Protein AF-A0A9Y4U0Q7-F1 (afdb_monomer)

pLDDT: mean 73.55, std 15.45, rang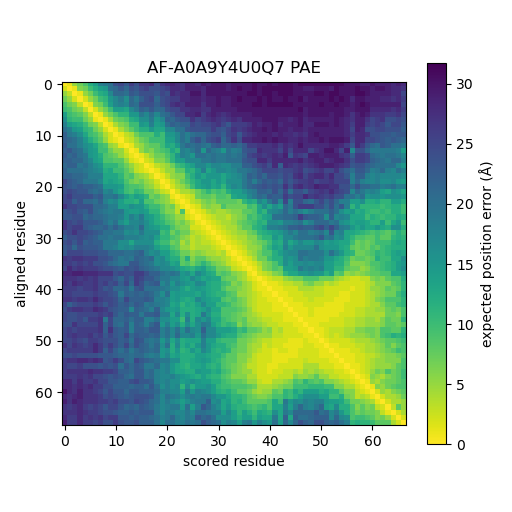e [45.56, 97.62]

Sequence (67 aa):
MVEPADRPSTAGQRLGAPESFGVSTLEPGLRPPAQPPGRQVSIRVQMLDDTQEVFQISVSDAIWGMC

Solvent-accessible surface area (backbone atoms only — not comparable to full-atom values): 4822 Å² total; per-residue (Å²): 142,79,81,81,76,86,65,82,79,54,92,82,75,59,89,88,54,79,83,80,82,80,78,76,92,58,62,93,89,59,75,79,77,83,73,68,89,38,64,75,42,80,42,79,44,79,47,95,85,76,46,77,47,79,43,82,43,39,55,55,58,58,56,61,76,73,108

Mean predicted aligned error: 15.69 Å

Structure (mmCIF, N/CA/C/O backbone):
data_AF-A0A9Y4U0Q7-F1
#
_entry.id   AF-A0A9Y4U0Q7-F1
#
loop_
_atom_site.group_PDB
_atom_site.id
_atom_site.type_symbol
_atom_site.label_atom_id
_atom_site.label_alt_id
_atom_site.label_comp_id
_atom_site.label_asym_id
_atom_site.label_entity_id
_atom_site.label_seq_id
_atom_site.pdbx_PDB_ins_code
_atom_site.Cartn_x
_atom_site.Cartn_y
_atom_site.Cartn_z
_atom_site.occupancy
_atom_site.B_iso_or_equiv
_atom_site.auth_seq_id
_atom_site.auth_comp_id
_atom_site.auth_asym_id
_atom_site.auth_atom_id
_atom_site.pdbx_PDB_model_num
ATOM 1 N N . MET A 1 1 ? 42.769 -29.028 15.190 1.00 45.56 1 MET A N 1
ATOM 2 C CA . MET A 1 1 ? 42.417 -27.597 15.103 1.00 45.56 1 MET A CA 1
ATOM 3 C C . MET A 1 1 ? 42.729 -27.161 13.684 1.00 45.56 1 MET A C 1
ATOM 5 O O . MET A 1 1 ? 43.900 -27.112 13.347 1.00 45.56 1 MET A O 1
ATOM 9 N N . VAL A 1 2 ? 41.716 -26.981 12.837 1.00 50.59 2 VAL A N 1
ATOM 10 C CA . VAL A 1 2 ? 41.872 -26.364 11.512 1.00 50.59 2 VAL A CA 1
ATOM 11 C C . VAL A 1 2 ? 40.897 -25.193 11.464 1.00 50.59 2 VAL A C 1
ATOM 13 O O . VAL A 1 2 ? 39.733 -25.350 11.830 1.00 50.59 2 VAL A O 1
ATOM 16 N N . GLU A 1 3 ? 41.440 -24.017 11.162 1.00 48.47 3 GLU A N 1
ATOM 17 C CA . GLU A 1 3 ? 40.779 -22.710 11.163 1.00 48.47 3 GLU A CA 1
ATOM 18 C C . GLU A 1 3 ? 39.488 -22.701 10.330 1.00 48.47 3 GLU A C 1
ATOM 20 O O . GLU A 1 3 ? 39.451 -23.293 9.246 1.00 48.47 3 GLU A O 1
ATOM 25 N N . PRO A 1 4 ? 38.421 -22.021 10.790 1.00 49.72 4 PRO A N 1
ATOM 26 C CA . PRO A 1 4 ? 37.281 -21.750 9.936 1.00 49.72 4 PRO A CA 1
ATOM 27 C C . PRO A 1 4 ? 37.721 -20.748 8.869 1.00 49.72 4 PRO A C 1
ATOM 29 O O . PRO A 1 4 ? 38.139 -19.637 9.187 1.00 49.72 4 PRO A O 1
ATOM 32 N N . ALA A 1 5 ? 37.643 -21.163 7.605 1.00 47.50 5 ALA A N 1
ATOM 33 C CA . ALA A 1 5 ? 37.883 -20.295 6.465 1.00 47.50 5 ALA A CA 1
ATOM 34 C C . ALA A 1 5 ? 37.063 -19.008 6.618 1.00 47.50 5 ALA A C 1
ATOM 36 O O . ALA A 1 5 ? 35.840 -19.067 6.782 1.00 47.50 5 ALA A O 1
ATOM 37 N N . ASP A 1 6 ? 37.769 -17.881 6.561 1.00 50.25 6 ASP A N 1
ATOM 38 C CA . ASP A 1 6 ? 37.253 -16.523 6.458 1.00 50.25 6 ASP A CA 1
ATOM 39 C C . ASP A 1 6 ? 36.348 -16.446 5.220 1.00 50.25 6 ASP A C 1
ATOM 41 O O . ASP A 1 6 ? 36.771 -16.178 4.097 1.00 50.25 6 ASP A O 1
ATOM 45 N N . ARG A 1 7 ? 35.083 -16.829 5.394 1.00 57.94 7 ARG A N 1
ATOM 46 C CA . ARG A 1 7 ? 34.033 -16.482 4.450 1.00 57.94 7 ARG A CA 1
ATOM 47 C C . ARG A 1 7 ? 33.742 -15.022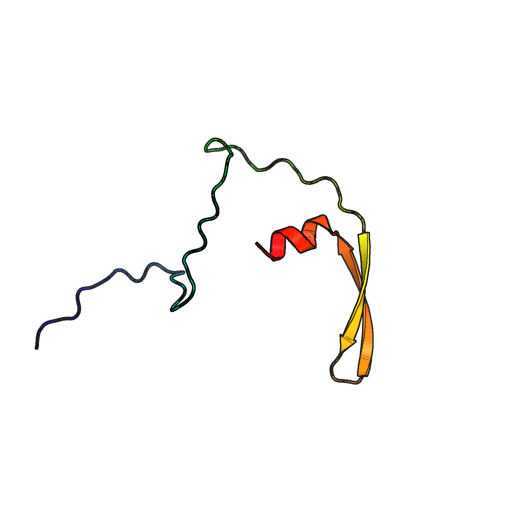 4.749 1.00 57.94 7 ARG A C 1
ATOM 49 O O . ARG A 1 7 ? 33.252 -14.763 5.850 1.00 57.94 7 ARG A O 1
ATOM 56 N N . PRO A 1 8 ? 34.019 -14.082 3.830 1.00 55.03 8 PRO A N 1
ATOM 57 C CA . PRO A 1 8 ? 33.638 -12.700 4.040 1.00 55.03 8 PRO A CA 1
ATOM 58 C C . PRO A 1 8 ? 32.117 -12.676 4.181 1.00 55.03 8 PRO A C 1
ATOM 60 O O . PRO A 1 8 ? 31.380 -12.838 3.205 1.00 55.03 8 PRO A O 1
ATOM 63 N N . SER A 1 9 ? 31.649 -12.559 5.426 1.00 59.50 9 SER A N 1
ATOM 64 C CA . SER A 1 9 ? 30.244 -12.359 5.745 1.00 59.50 9 SER A CA 1
ATOM 65 C C . SER A 1 9 ? 29.888 -11.003 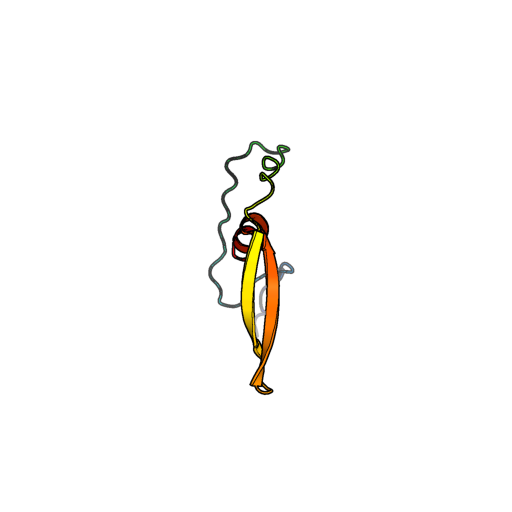5.163 1.00 59.50 9 SER A C 1
ATOM 67 O O . SER A 1 9 ? 30.199 -9.951 5.721 1.00 59.50 9 SER A O 1
ATOM 69 N N . THR A 1 10 ? 29.362 -11.034 3.944 1.00 60.84 10 THR A N 1
ATOM 70 C CA . THR A 1 10 ? 29.000 -9.826 3.219 1.00 60.84 10 THR A CA 1
ATOM 71 C C . THR A 1 10 ? 27.802 -9.251 3.960 1.00 60.84 10 THR A C 1
ATOM 73 O O . THR A 1 10 ? 26.810 -9.955 4.169 1.00 60.84 10 THR A O 1
ATOM 7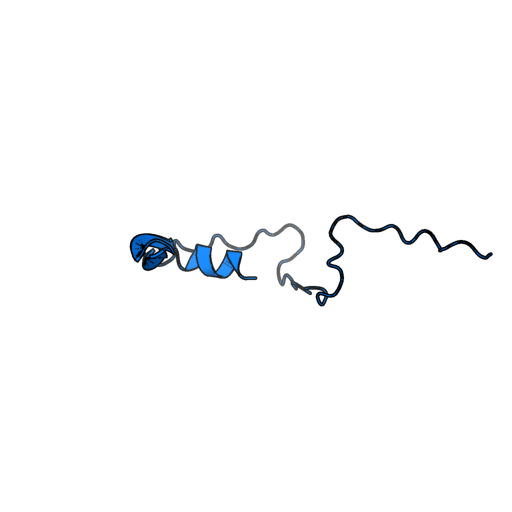6 N N . ALA A 1 11 ? 27.909 -8.006 4.429 1.00 63.19 11 ALA A N 1
ATOM 77 C CA . ALA A 1 11 ? 26.824 -7.344 5.144 1.00 63.19 11 ALA A CA 1
ATOM 78 C C . ALA A 1 11 ? 25.510 -7.499 4.353 1.00 63.19 11 ALA A C 1
ATOM 80 O O . ALA A 1 11 ? 25.436 -7.094 3.196 1.00 63.19 11 ALA A O 1
ATOM 81 N N . GLY A 1 12 ? 24.498 -8.129 4.962 1.00 63.88 12 GLY A N 1
ATOM 82 C CA . GLY A 1 12 ? 23.202 -8.396 4.322 1.00 63.88 12 GLY A CA 1
ATOM 83 C C . GLY A 1 12 ? 22.877 -9.866 4.033 1.00 63.88 12 GLY A C 1
ATOM 84 O O . GLY A 1 12 ? 21.773 -10.143 3.566 1.00 63.88 12 GLY A O 1
ATOM 85 N N . GLN A 1 13 ? 23.763 -10.823 4.340 1.00 66.44 13 GLN A N 1
ATOM 86 C CA . GLN A 1 13 ? 23.419 -12.249 4.251 1.00 66.44 13 GLN A CA 1
ATOM 87 C C . GLN A 1 13 ? 22.281 -12.609 5.226 1.00 66.44 13 GLN A C 1
ATOM 89 O O . GLN A 1 13 ? 22.448 -12.594 6.447 1.00 66.44 13 GLN A O 1
ATOM 94 N N . ARG A 1 14 ? 21.102 -12.944 4.686 1.00 71.31 14 ARG A N 1
ATOM 95 C CA . ARG A 1 14 ? 19.960 -13.422 5.476 1.00 71.31 14 ARG A CA 1
ATOM 96 C C . ARG A 1 14 ? 20.210 -14.874 5.880 1.00 71.31 14 ARG A C 1
ATOM 98 O O . ARG A 1 14 ? 20.137 -15.774 5.050 1.00 71.31 14 ARG A O 1
ATOM 105 N N . LEU A 1 15 ? 20.510 -15.113 7.156 1.00 71.75 15 LEU A N 1
ATOM 106 C CA . LEU A 1 15 ? 20.704 -16.465 7.685 1.00 71.75 15 LEU A CA 1
ATOM 107 C C . LEU A 1 15 ? 19.389 -17.260 7.586 1.00 71.75 15 LEU A C 1
ATOM 109 O O . LEU A 1 15 ? 18.455 -17.017 8.345 1.00 71.75 15 LEU A O 1
ATOM 113 N N . GLY A 1 16 ? 19.318 -18.197 6.638 1.00 68.38 16 GLY A N 1
ATOM 114 C CA . GLY A 1 16 ? 18.209 -19.148 6.493 1.00 68.38 16 GLY A CA 1
ATOM 115 C C . GLY A 1 16 ? 17.050 -18.719 5.587 1.00 68.38 16 GLY A C 1
ATOM 116 O O . GLY A 1 16 ? 16.139 -19.518 5.387 1.00 68.38 16 GLY A O 1
ATOM 117 N N . ALA A 1 17 ? 17.073 -17.511 5.012 1.00 66.38 17 ALA A N 1
ATOM 118 C CA . ALA A 1 17 ? 16.106 -17.130 3.980 1.00 66.38 17 ALA A CA 1
ATOM 119 C C . ALA A 1 17 ? 16.672 -17.460 2.587 1.00 66.38 17 ALA A C 1
ATOM 121 O O . ALA A 1 17 ? 17.862 -17.221 2.365 1.00 66.38 17 ALA A O 1
ATOM 122 N N . PRO A 1 18 ? 15.859 -17.981 1.649 1.00 66.25 18 PRO A N 1
ATOM 123 C CA . PRO A 1 18 ? 16.290 -18.124 0.265 1.00 66.25 18 PRO A CA 1
ATOM 124 C C . PRO A 1 18 ? 16.729 -16.764 -0.285 1.00 66.25 18 PRO A C 1
ATOM 126 O O . PRO A 1 18 ? 16.130 -15.730 0.022 1.00 66.25 18 PRO A O 1
ATOM 129 N N . GLU A 1 19 ? 17.794 -16.767 -1.082 1.00 66.38 19 GLU A N 1
ATOM 130 C CA . GLU A 1 19 ? 18.259 -15.570 -1.776 1.00 66.38 19 GLU A CA 1
ATOM 131 C C . GLU A 1 19 ? 17.129 -15.041 -2.667 1.00 66.38 19 GLU A C 1
ATOM 133 O O . GLU A 1 19 ? 16.595 -15.759 -3.516 1.00 66.38 19 GLU A O 1
ATOM 138 N N . SER A 1 20 ? 16.725 -13.788 -2.444 1.00 60.94 20 SER A N 1
ATOM 139 C CA . SER A 1 20 ? 15.741 -13.136 -3.305 1.00 60.94 20 SER A CA 1
ATOM 140 C C . SER A 1 20 ? 16.431 -12.750 -4.610 1.00 60.94 20 SER A C 1
ATOM 142 O O . SER A 1 20 ? 17.196 -11.787 -4.662 1.00 60.94 20 SER A O 1
ATOM 144 N N . PHE A 1 21 ? 16.187 -13.522 -5.669 1.00 61.38 21 PHE A N 1
ATOM 145 C CA . PHE A 1 21 ? 16.615 -13.180 -7.023 1.00 61.38 21 PHE A CA 1
ATOM 146 C C . PHE A 1 21 ? 15.620 -12.193 -7.636 1.00 61.38 21 PHE A C 1
ATOM 148 O O . PHE A 1 21 ? 14.790 -12.550 -8.472 1.00 61.38 21 PHE A O 1
ATOM 155 N N . GLY A 1 22 ? 15.697 -10.932 -7.213 1.00 67.19 22 GLY A N 1
ATOM 156 C CA . GLY A 1 22 ? 15.035 -9.840 -7.919 1.00 67.19 22 GLY A CA 1
ATOM 157 C C . GLY A 1 22 ? 15.702 -9.637 -9.281 1.00 67.19 22 GLY A C 1
ATOM 158 O O . GLY A 1 22 ? 16.766 -9.029 -9.364 1.00 67.19 22 GLY A O 1
ATOM 159 N N . VAL A 1 23 ? 15.114 -10.168 -10.356 1.00 69.75 23 VAL A N 1
ATOM 160 C CA . VAL A 1 23 ? 15.629 -9.967 -11.720 1.00 69.75 23 VAL A CA 1
ATOM 161 C C . VAL A 1 23 ? 15.052 -8.670 -12.282 1.00 69.75 23 VAL A C 1
ATOM 163 O O . VAL A 1 23 ? 13.865 -8.588 -12.590 1.00 69.75 23 VAL A O 1
ATOM 166 N N . SER A 1 24 ? 15.902 -7.653 -12.431 1.00 68.81 24 SER A N 1
ATOM 167 C CA . SER A 1 24 ? 15.550 -6.434 -13.162 1.00 68.81 24 SER A CA 1
ATOM 168 C C . SER A 1 24 ? 15.594 -6.708 -14.665 1.00 68.81 24 SER A C 1
ATOM 170 O O . SER A 1 24 ? 16.628 -7.116 -15.186 1.00 68.81 24 SER A O 1
ATOM 172 N N . THR A 1 25 ? 14.495 -6.452 -15.376 1.00 79.44 25 THR A N 1
ATOM 173 C CA . THR A 1 25 ? 14.455 -6.479 -16.852 1.00 79.44 25 THR A CA 1
ATOM 174 C C . THR A 1 25 ? 14.874 -5.144 -17.475 1.00 79.44 25 THR A 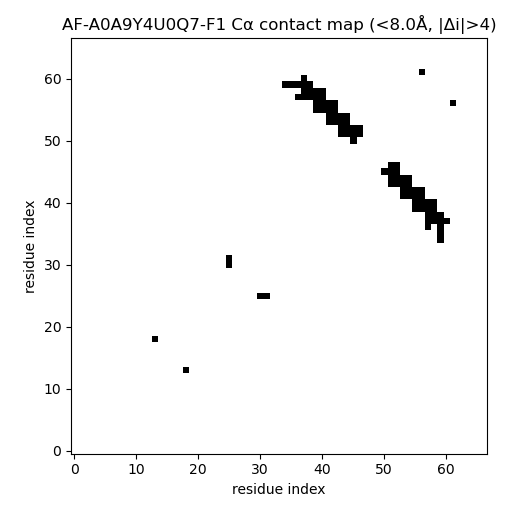C 1
ATOM 176 O O . THR A 1 25 ? 14.646 -4.919 -18.661 1.00 79.44 25 THR A O 1
ATOM 179 N N . LEU A 1 26 ? 15.394 -4.213 -16.673 1.00 73.25 26 LEU A N 1
ATOM 180 C CA . LEU A 1 26 ? 15.856 -2.912 -17.142 1.00 73.25 26 LEU A CA 1
ATOM 181 C C . LEU A 1 26 ? 17.326 -2.994 -17.544 1.00 73.25 26 LEU A C 1
ATOM 183 O O . LEU A 1 26 ? 18.131 -3.585 -16.823 1.00 73.25 26 LEU A O 1
ATOM 187 N N . GLU A 1 27 ? 17.678 -2.326 -18.642 1.00 84.44 27 GLU A N 1
ATOM 188 C CA . GLU A 1 27 ? 19.080 -2.135 -19.010 1.00 84.44 27 GLU A CA 1
ATOM 189 C C . GLU A 1 27 ? 19.834 -1.409 -17.876 1.00 84.44 27 GLU A C 1
ATOM 191 O O . GLU A 1 27 ? 19.276 -0.498 -17.245 1.00 84.44 27 GLU A O 1
ATOM 196 N N . PRO A 1 28 ? 21.104 -1.762 -17.607 1.00 76.50 28 PRO A N 1
ATOM 197 C CA . PRO A 1 28 ? 21.905 -1.106 -16.579 1.00 76.50 28 PRO A CA 1
ATOM 198 C C . PRO A 1 28 ? 21.926 0.420 -16.750 1.00 76.50 28 PRO A C 1
ATOM 200 O O . PRO A 1 28 ? 22.287 0.939 -17.804 1.00 76.50 28 PRO A O 1
ATOM 203 N N . GLY A 1 29 ? 21.540 1.149 -15.700 1.00 80.06 29 GLY A N 1
ATOM 204 C CA . GLY A 1 29 ? 21.456 2.616 -15.710 1.00 80.06 29 GLY A CA 1
ATOM 205 C C . GLY A 1 29 ? 20.058 3.180 -15.982 1.00 80.06 29 GLY A C 1
ATOM 206 O O . GLY A 1 29 ? 19.839 4.376 -15.783 1.00 80.06 29 GLY A O 1
ATOM 207 N N . LEU A 1 30 ? 19.089 2.340 -16.356 1.00 77.44 30 LEU A N 1
ATOM 208 C CA . LEU A 1 30 ? 17.687 2.739 -16.422 1.00 77.44 30 LEU A CA 1
ATOM 209 C C . LEU A 1 30 ? 17.030 2.611 -15.047 1.00 77.44 30 LEU A C 1
ATOM 211 O O . LEU A 1 30 ? 17.071 1.564 -14.400 1.00 77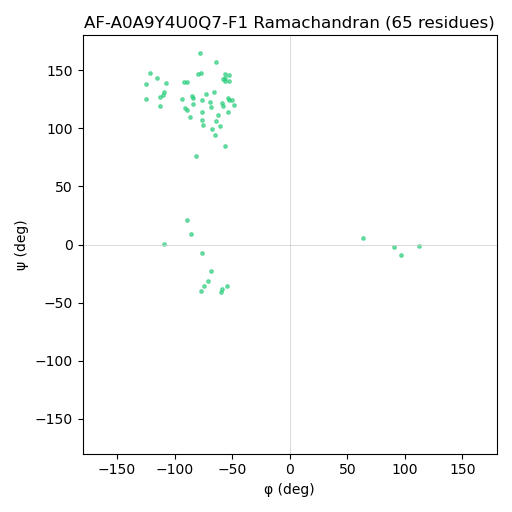.44 30 LEU A O 1
ATOM 215 N N . ARG A 1 31 ? 16.391 3.695 -14.600 1.00 74.69 31 ARG A N 1
ATOM 216 C CA . ARG A 1 31 ? 15.487 3.639 -13.449 1.00 74.69 31 ARG A CA 1
ATOM 217 C C . ARG A 1 31 ? 14.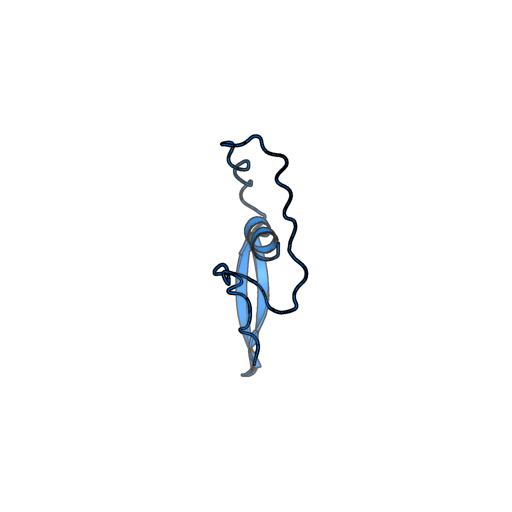153 3.015 -13.871 1.00 74.69 31 ARG A C 1
ATOM 219 O O . ARG A 1 31 ? 13.728 3.242 -15.006 1.00 74.69 31 ARG A O 1
ATOM 226 N N . PRO A 1 32 ? 13.471 2.286 -12.971 1.00 72.25 32 PRO A N 1
ATOM 227 C CA . PRO A 1 32 ? 12.098 1.862 -13.205 1.00 72.25 32 PRO A CA 1
ATOM 228 C C . PRO A 1 32 ? 11.217 3.058 -13.584 1.00 72.25 32 PRO A C 1
ATOM 230 O O . PRO A 1 32 ? 11.454 4.166 -13.083 1.00 72.25 32 PRO A O 1
ATOM 233 N N . PRO A 1 33 ? 10.218 2.870 -14.465 1.00 71.81 33 PRO A N 1
ATOM 234 C CA . PRO A 1 33 ? 9.291 3.940 -14.799 1.00 71.81 33 PRO A CA 1
ATOM 235 C C . PRO A 1 33 ? 8.624 4.462 -13.524 1.00 71.81 33 PRO A C 1
ATOM 237 O O . PRO A 1 33 ? 8.323 3.691 -12.609 1.00 71.81 33 PRO A O 1
ATOM 240 N N . ALA A 1 34 ? 8.396 5.777 -13.463 1.00 72.31 34 ALA A N 1
ATOM 241 C CA . ALA A 1 34 ? 7.665 6.373 -12.355 1.00 72.31 34 ALA A CA 1
ATOM 242 C C . ALA A 1 34 ? 6.284 5.719 -12.281 1.00 72.31 34 ALA A C 1
ATOM 244 O O . ALA A 1 34 ? 5.513 5.758 -13.243 1.00 72.31 34 ALA A O 1
ATOM 245 N N . GLN A 1 35 ? 5.998 5.077 -11.152 1.00 69.06 35 GLN A N 1
ATOM 246 C CA . GLN A 1 35 ? 4.727 4.404 -10.969 1.00 69.06 35 GLN A CA 1
ATOM 247 C C . GLN A 1 35 ? 3.624 5.471 -10.960 1.00 69.06 35 GLN A C 1
ATOM 249 O O . GLN A 1 35 ? 3.776 6.484 -10.267 1.00 69.06 35 GLN A O 1
ATOM 254 N N . PRO A 1 36 ? 2.534 5.297 -11.728 1.00 69.31 36 PRO A N 1
ATOM 255 C CA . PRO A 1 36 ? 1.431 6.241 -11.678 1.00 69.31 36 PRO A CA 1
ATOM 256 C C . PRO A 1 36 ? 0.932 6.362 -10.230 1.00 69.31 36 PRO A C 1
ATOM 258 O O . PRO A 1 36 ? 0.994 5.369 -9.485 1.00 69.31 36 PRO A O 1
ATOM 261 N N . PRO A 1 37 ? 0.452 7.553 -9.814 1.00 71.12 37 PRO A N 1
ATOM 262 C CA . PRO A 1 37 ? -0.103 7.732 -8.481 1.00 71.12 37 PRO A CA 1
ATOM 263 C C . PRO A 1 37 ? -1.182 6.670 -8.272 1.00 71.12 37 PRO A C 1
ATOM 265 O O . PRO A 1 37 ? -2.176 6.613 -8.998 1.00 71.12 37 PRO A O 1
ATOM 268 N N . GLY A 1 38 ? -0.913 5.756 -7.340 1.00 76.12 38 GLY A N 1
ATOM 269 C CA . GLY A 1 38 ? -1.775 4.611 -7.099 1.00 76.12 38 GLY A CA 1
ATOM 270 C C . GLY A 1 38 ? -3.135 5.052 -6.593 1.00 76.12 38 GLY A C 1
ATOM 271 O O . GLY A 1 38 ? -3.274 6.119 -5.992 1.00 76.12 38 GLY A O 1
ATOM 272 N N . ARG A 1 39 ? -4.144 4.199 -6.780 1.00 85.00 39 ARG A N 1
ATOM 273 C CA . ARG A 1 39 ? -5.421 4.375 -6.088 1.00 85.00 39 ARG A CA 1
ATOM 274 C C . ARG A 1 39 ? -5.150 4.475 -4.582 1.00 85.00 39 ARG A C 1
ATOM 276 O O . ARG A 1 39 ? -4.512 3.584 -4.022 1.00 85.00 39 ARG A O 1
ATOM 283 N N . GLN A 1 40 ? -5.641 5.541 -3.953 1.00 87.88 40 GLN A N 1
ATOM 284 C CA . GLN A 1 40 ? -5.669 5.657 -2.497 1.00 87.88 40 GLN A CA 1
ATOM 285 C C . GLN A 1 40 ? -6.748 4.715 -1.959 1.00 87.88 40 GLN A C 1
ATOM 287 O O . GLN A 1 40 ? -7.880 4.704 -2.458 1.00 87.88 40 GLN A O 1
ATOM 292 N N . VAL A 1 41 ? -6.391 3.897 -0.977 1.00 90.81 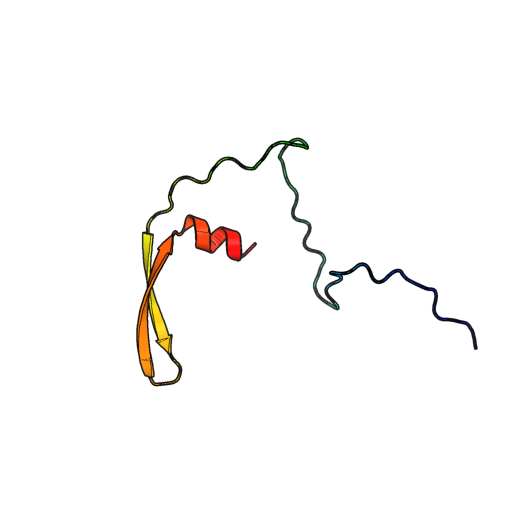41 VAL A N 1
ATOM 293 C CA . VAL A 1 41 ? -7.313 2.990 -0.295 1.00 90.81 41 VAL A CA 1
ATOM 294 C C . VAL A 1 41 ? -7.274 3.239 1.206 1.00 90.81 41 VAL A C 1
ATOM 296 O O . VAL A 1 41 ? -6.212 3.427 1.795 1.00 90.81 41 VAL A O 1
ATOM 299 N N . SER A 1 42 ? -8.458 3.231 1.817 1.00 93.81 42 SER A N 1
ATOM 300 C CA . SER A 1 42 ? -8.615 3.311 3.266 1.00 93.81 42 SER A CA 1
ATOM 301 C C . SER A 1 42 ? -8.464 1.920 3.872 1.00 93.81 42 SER A C 1
ATOM 303 O O . SER A 1 42 ? -9.264 1.036 3.560 1.00 93.81 42 SER A O 1
ATOM 305 N N . ILE A 1 43 ? -7.499 1.734 4.767 1.00 92.19 43 ILE A N 1
ATOM 306 C CA . ILE A 1 43 ? -7.343 0.501 5.547 1.00 92.19 43 ILE A CA 1
ATOM 307 C C . ILE A 1 43 ? -7.712 0.782 6.995 1.00 92.19 43 ILE A C 1
ATOM 309 O O . ILE A 1 43 ? -7.242 1.756 7.575 1.00 92.19 43 ILE A O 1
ATOM 313 N N . ARG A 1 44 ? -8.555 -0.079 7.572 1.00 96.44 44 ARG A N 1
ATOM 314 C CA . ARG A 1 44 ? -8.842 -0.093 9.009 1.00 96.44 44 ARG A CA 1
ATOM 315 C C . ARG A 1 44 ? -7.907 -1.080 9.689 1.00 96.44 44 ARG A C 1
ATOM 317 O O . ARG A 1 44 ? -7.882 -2.245 9.300 1.00 96.44 44 ARG A O 1
ATOM 324 N N . VAL A 1 45 ? -7.174 -0.614 10.688 1.00 96.19 45 VAL A N 1
ATOM 325 C CA . VAL A 1 45 ? -6.279 -1.433 11.505 1.00 96.19 45 VAL A CA 1
ATOM 326 C C . VAL A 1 45 ? -6.851 -1.490 12.912 1.00 96.19 45 VAL A C 1
ATOM 328 O O . VAL A 1 45 ? -7.167 -0.459 13.500 1.00 96.19 45 VAL A O 1
ATOM 331 N N . GLN A 1 46 ? -7.016 -2.706 13.420 1.00 97.00 46 GLN A N 1
ATOM 332 C CA . GLN A 1 46 ? -7.380 -2.952 14.807 1.00 97.00 46 GLN A CA 1
ATOM 333 C C . GLN A 1 46 ? -6.092 -3.042 15.623 1.00 97.00 46 GLN A C 1
ATOM 335 O O . GLN A 1 46 ? -5.277 -3.938 15.395 1.00 97.00 46 GLN A O 1
ATOM 340 N N . MET A 1 47 ? -5.914 -2.105 16.545 1.00 96.06 47 MET A N 1
ATOM 341 C CA . MET A 1 47 ? -4.781 -2.076 17.461 1.00 96.06 47 MET A CA 1
ATOM 342 C C . MET A 1 47 ? -4.989 -3.080 18.598 1.00 96.06 47 MET A C 1
ATOM 344 O O . MET A 1 47 ? -6.100 -3.574 18.814 1.00 96.06 47 MET A O 1
ATOM 348 N N . LEU A 1 48 ? -3.909 -3.391 19.320 1.00 96.75 48 LEU A N 1
ATOM 349 C CA . LEU A 1 48 ? -3.928 -4.360 20.424 1.00 96.75 48 LEU A CA 1
ATOM 350 C C . LEU A 1 48 ? -4.733 -3.874 21.636 1.00 96.75 48 LEU A C 1
ATOM 352 O O . LEU A 1 48 ? -5.178 -4.688 22.434 1.00 96.75 48 LEU A O 1
ATOM 356 N N . ASP A 1 49 ? -4.907 -2.563 21.773 1.00 96.94 49 ASP A N 1
ATOM 357 C CA . ASP A 1 49 ? -5.702 -1.894 22.805 1.00 96.94 49 ASP A CA 1
ATOM 358 C C . ASP A 1 49 ? -7.177 -1.701 22.402 1.00 96.94 49 ASP A C 1
ATOM 360 O O . ASP A 1 49 ? -7.864 -0.832 22.932 1.00 96.94 49 ASP A O 1
ATOM 364 N N . ASP A 1 50 ? -7.668 -2.494 21.446 1.00 95.88 50 ASP A N 1
ATOM 365 C CA . ASP A 1 50 ? -9.042 -2.465 20.926 1.00 95.88 50 ASP A CA 1
ATOM 366 C C . ASP A 1 50 ? -9.452 -1.159 20.207 1.00 95.88 50 ASP A C 1
ATOM 368 O O . ASP A 1 50 ? -10.574 -1.043 19.703 1.00 95.88 50 ASP A O 1
ATOM 372 N N . THR A 1 51 ? -8.533 -0.212 20.004 1.00 97.12 51 THR A N 1
ATOM 373 C CA . THR A 1 51 ? -8.773 0.979 19.175 1.00 97.12 51 THR A CA 1
ATOM 374 C C . THR A 1 51 ? -8.640 0.692 17.677 1.00 97.12 51 THR A C 1
ATOM 376 O O . THR A 1 51 ? -7.858 -0.153 17.243 1.00 97.12 51 THR A O 1
ATOM 379 N N . GLN A 1 52 ? -9.434 1.390 16.859 1.00 97.62 52 GLN A N 1
ATOM 380 C CA . GLN A 1 52 ? -9.375 1.279 15.399 1.00 97.62 52 GLN A CA 1
ATOM 381 C C . GLN A 1 52 ? -8.815 2.553 14.779 1.00 97.62 52 GLN A C 1
ATOM 383 O O . GLN A 1 52 ? -9.347 3.641 14.999 1.00 97.62 52 GLN A O 1
ATOM 388 N N . GLU A 1 53 ? -7.809 2.392 13.926 1.00 96.56 53 GLU A N 1
ATOM 389 C CA . GLU A 1 53 ? -7.194 3.483 13.174 1.00 96.56 53 GLU A CA 1
ATOM 390 C C . GLU A 1 53 ? -7.422 3.303 11.670 1.00 96.56 53 GLU A C 1
ATOM 392 O O . GLU A 1 53 ? -7.446 2.184 11.148 1.00 96.56 53 GLU A O 1
ATOM 397 N N . VAL A 1 54 ? -7.629 4.414 10.957 1.00 95.56 54 VAL A N 1
ATOM 398 C CA . VAL A 1 54 ? -7.851 4.413 9.505 1.00 95.56 54 VAL A CA 1
ATOM 399 C C . VAL A 1 54 ? -6.678 5.077 8.808 1.00 95.56 54 VAL A C 1
ATOM 401 O O . VAL A 1 54 ? -6.446 6.271 8.981 1.00 95.56 54 VAL A O 1
ATOM 404 N N . PHE A 1 55 ? -5.994 4.323 7.954 1.00 92.12 55 PHE A N 1
ATOM 405 C CA . PHE A 1 55 ? -4.857 4.805 7.176 1.00 92.12 55 PHE A CA 1
ATOM 406 C C . PHE A 1 55 ? -5.243 4.965 5.707 1.00 92.12 55 PHE A C 1
ATOM 408 O O . PHE A 1 55 ? -5.940 4.120 5.143 1.00 92.12 55 PHE A O 1
ATOM 415 N N . GLN A 1 56 ? -4.787 6.051 5.083 1.00 90.94 56 GLN A N 1
ATOM 416 C CA . GLN A 1 56 ? -4.807 6.207 3.629 1.00 90.94 56 GLN A CA 1
ATOM 417 C C . GLN A 1 56 ? -3.485 5.683 3.082 1.00 90.94 56 GLN A C 1
ATOM 419 O O . GLN A 1 56 ? -2.436 6.237 3.411 1.00 90.94 56 GLN A O 1
ATOM 424 N N . ILE A 1 57 ? -3.529 4.634 2.262 1.00 87.06 57 ILE A N 1
ATOM 425 C CA . ILE A 1 57 ? -2.333 4.129 1.587 1.00 87.06 57 ILE A CA 1
ATOM 426 C C . ILE A 1 57 ? -2.506 4.145 0.074 1.00 87.06 57 ILE A C 1
ATOM 428 O O . ILE A 1 57 ? -3.595 3.911 -0.456 1.00 87.06 57 ILE A O 1
ATOM 432 N N . SER A 1 58 ? -1.402 4.359 -0.634 1.00 86.12 58 SER A N 1
ATOM 433 C CA . SER A 1 58 ? -1.374 4.201 -2.086 1.00 86.12 58 SER A CA 1
ATOM 434 C C . SER A 1 58 ? -1.135 2.728 -2.412 1.00 86.12 58 SER A C 1
ATOM 436 O O . SER A 1 58 ? -0.133 2.170 -1.977 1.00 86.12 58 SER A O 1
ATOM 438 N N . VAL A 1 59 ? -1.992 2.095 -3.221 1.00 77.75 59 VAL A N 1
ATOM 439 C CA . VAL A 1 59 ? -1.797 0.686 -3.655 1.00 77.75 59 VAL A CA 1
ATOM 440 C C . VAL A 1 59 ? -0.422 0.474 -4.303 1.00 77.75 59 VAL A C 1
ATOM 442 O O . VAL A 1 59 ? 0.223 -0.549 -4.107 1.00 77.75 59 VAL A O 1
ATOM 445 N N . SER A 1 60 ? 0.043 1.487 -5.029 1.00 73.62 60 SER A N 1
ATOM 446 C CA . SER A 1 60 ? 1.371 1.562 -5.636 1.00 73.62 60 SER A CA 1
ATOM 447 C C . SER A 1 60 ? 2.521 1.463 -4.613 1.00 73.62 60 SER A C 1
ATOM 449 O O . SER A 1 60 ? 3.534 0.829 -4.890 1.00 73.62 60 SER A O 1
ATOM 451 N N . ASP A 1 61 ? 2.372 2.060 -3.431 1.00 66.88 61 ASP A N 1
ATOM 452 C CA . ASP A 1 61 ? 3.377 2.026 -2.357 1.00 66.88 61 ASP A CA 1
ATOM 453 C C . ASP A 1 61 ? 3.365 0.672 -1.624 1.00 66.88 61 ASP A C 1
ATOM 455 O O . ASP A 1 61 ? 4.408 0.063 -1.390 1.00 66.88 61 ASP A O 1
ATOM 459 N N . ALA A 1 62 ? 2.163 0.136 -1.386 1.00 60.84 62 ALA A N 1
ATOM 460 C CA . ALA A 1 62 ? 1.953 -1.128 -0.683 1.00 60.84 62 ALA A CA 1
ATOM 461 C C . ALA A 1 62 ? 2.622 -2.331 -1.364 1.00 60.84 62 ALA A C 1
ATOM 463 O O . ALA A 1 62 ? 3.189 -3.187 -0.694 1.00 60.84 62 ALA A O 1
ATOM 464 N N . ILE A 1 63 ? 2.557 -2.406 -2.697 1.00 59.28 63 ILE A N 1
ATOM 465 C CA . ILE A 1 63 ? 3.105 -3.540 -3.455 1.00 59.28 63 ILE A CA 1
ATOM 466 C C . ILE A 1 63 ? 4.637 -3.477 -3.507 1.00 59.28 63 ILE A C 1
ATOM 468 O O . ILE A 1 63 ? 5.295 -4.509 -3.424 1.00 59.28 63 ILE A O 1
ATOM 472 N N . TRP A 1 64 ? 5.217 -2.276 -3.586 1.00 56.41 64 TRP A N 1
ATOM 473 C CA . TRP A 1 64 ? 6.671 -2.101 -3.649 1.00 56.41 64 TRP A CA 1
ATOM 474 C C . TRP A 1 64 ? 7.365 -2.427 -2.319 1.00 56.41 64 TRP A C 1
ATOM 476 O O . TRP A 1 64 ? 8.485 -2.921 -2.322 1.00 56.41 64 TRP A O 1
ATOM 486 N N . GLY A 1 65 ? 6.696 -2.201 -1.182 1.00 56.50 65 GLY A N 1
ATOM 487 C CA . GLY A 1 65 ? 7.210 -2.573 0.142 1.00 56.50 65 GLY A CA 1
ATOM 488 C C . GLY A 1 65 ? 7.127 -4.070 0.474 1.00 56.50 65 GLY A C 1
ATOM 489 O O . GLY A 1 65 ? 7.637 -4.484 1.514 1.00 56.50 65 GLY A O 1
ATOM 490 N N . MET A 1 66 ? 6.478 -4.878 -0.373 1.00 55.44 66 MET A N 1
ATOM 491 C CA . MET A 1 66 ? 6.260 -6.317 -0.160 1.00 55.44 66 MET A CA 1
ATOM 492 C C . MET A 1 66 ? 7.092 -7.224 -1.089 1.00 55.44 66 MET A C 1
ATOM 494 O O . MET A 1 66 ? 6.974 -8.446 -0.978 1.00 55.44 66 MET A O 1
ATOM 498 N N . CYS A 1 67 ? 7.916 -6.657 -1.980 1.00 47.56 67 CYS A N 1
ATOM 499 C CA . CYS A 1 67 ? 8.831 -7.385 -2.872 1.00 47.56 67 CYS A CA 1
ATOM 500 C C . 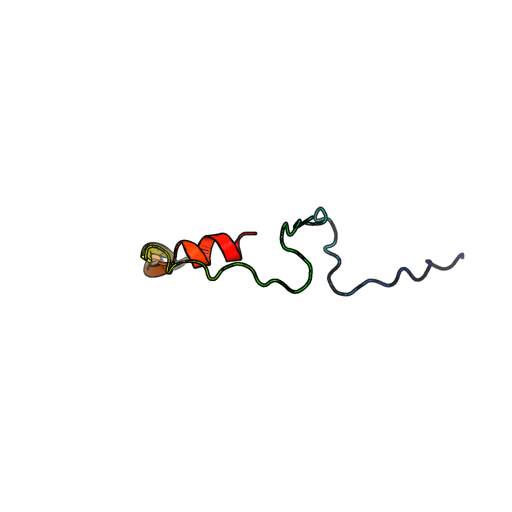CYS A 1 67 ? 10.296 -7.269 -2.432 1.00 47.56 67 CYS A C 1
ATOM 502 O O . CYS A 1 67 ? 10.704 -6.174 -1.989 1.00 47.56 67 CYS A O 1
#

Radius of gyration: 20.43 Å; Cα contacts (8 Å, |Δi|>4): 44; chains: 1; bounding box: 52×35×42 Å

Nearest PDB structures (foldseek):
  2jor-assembly1_A  TM=3.147E-01  e=2.963E+00  Bos taurus
  9c3c-assembly1_d  TM=3.032E-01  e=4.676E+00  Oryctolagus cuniculus
  9c57-assembly1_K  TM=2.155E-01  e=8.410E+00  Homo sapiens

Secondary structure (DSSP, 8-state):
--PPP-----TT--TTSPP------SPTTPPPPPPP-PPEEEEEEE-TTS-EEEEEEEHHHHHHTT-

Organism: NCBI:txid144197

Foldseek 3Di:
DDDDPCPPPPPPDDVPDPDPPPDDPDDPPDDDPDDPFADWDWDWDQDPVRDIDIDTDGPVVVVVVVD